Protein AF-A0A536YJQ6-F1 (afdb_monomer_lite)

pLDDT: mean 81.46, std 11.02, range [56.28, 98.25]

Radius of gyration: 28.97 Å; chains: 1; bounding box: 50×24×76 Å

Foldseek 3Di:
DPDPVVVVVVVCVVVVPVNCVVVVVVVVVVVVVVVVVVVVVVVCVVVVVVVDPLDDDDADPPDPDPVRRPDDPVRVVVVCPDPSHDD

Structure (mmCIF, N/CA/C/O backbone):
data_AF-A0A536YJQ6-F1
#
_entry.id   AF-A0A536YJQ6-F1
#
loop_
_atom_site.group_PDB
_atom_site.id
_atom_site.type_symbol
_atom_site.label_atom_id
_atom_site.label_alt_id
_atom_site.label_comp_id
_atom_site.label_asym_id
_atom_site.label_entity_id
_atom_site.label_seq_id
_atom_site.pdbx_PDB_ins_code
_atom_site.Cartn_x
_atom_site.Cartn_y
_atom_site.Cartn_z
_atom_site.occupancy
_atom_site.B_iso_or_equiv
_atom_site.auth_seq_id
_atom_site.auth_comp_id
_atom_site.auth_asym_id
_atom_site.auth_atom_id
_atom_site.pdbx_PDB_model_num
ATOM 1 N N . MET A 1 1 ? 0.807 -5.142 -41.117 1.00 56.53 1 MET A N 1
ATOM 2 C CA . MET A 1 1 ? 2.176 -4.589 -41.004 1.00 56.53 1 MET A CA 1
ATOM 3 C C . MET A 1 1 ? 2.929 -5.372 -39.934 1.00 56.53 1 MET A C 1
ATOM 5 O O . MET A 1 1 ? 2.540 -5.307 -38.777 1.00 56.53 1 MET A O 1
ATOM 9 N N . ARG A 1 2 ? 3.932 -6.184 -40.297 1.00 69.06 2 ARG A N 1
ATOM 10 C CA . ARG A 1 2 ? 4.760 -6.907 -39.315 1.00 69.06 2 ARG A CA 1
ATOM 11 C C . ARG A 1 2 ? 5.818 -5.943 -38.792 1.00 69.06 2 ARG A C 1
ATOM 13 O O . ARG A 1 2 ? 6.782 -5.658 -39.493 1.00 69.06 2 ARG A O 1
ATOM 20 N N . VAL A 1 3 ? 5.604 -5.404 -37.595 1.00 70.75 3 VAL A N 1
ATOM 21 C CA . VAL A 1 3 ? 6.610 -4.586 -36.912 1.00 70.75 3 VAL A CA 1
ATOM 22 C C . VAL A 1 3 ? 7.841 -5.473 -36.686 1.00 70.75 3 VAL A C 1
ATOM 24 O O . VAL A 1 3 ? 7.694 -6.556 -36.113 1.00 70.75 3 VAL A O 1
ATOM 27 N N . PRO A 1 4 ? 9.043 -5.092 -37.151 1.00 82.44 4 PRO A N 1
ATOM 28 C CA . PRO A 1 4 ? 10.235 -5.911 -36.981 1.00 82.44 4 PRO A CA 1
ATOM 29 C C . PRO A 1 4 ? 10.741 -5.810 -35.533 1.00 82.44 4 PRO A C 1
ATOM 31 O O . PRO A 1 4 ? 11.702 -5.105 -35.235 1.00 82.44 4 PRO A O 1
ATOM 34 N N . VAL A 1 5 ? 10.090 -6.540 -34.620 1.00 82.81 5 VAL A N 1
ATOM 35 C CA . VAL A 1 5 ? 10.418 -6.609 -33.180 1.00 82.81 5 VAL A CA 1
ATOM 36 C C . VAL A 1 5 ? 11.890 -6.980 -32.956 1.00 82.81 5 VAL A C 1
ATOM 38 O O . VAL A 1 5 ? 12.556 -6.419 -32.088 1.00 82.81 5 VAL A O 1
ATOM 41 N N . ILE A 1 6 ? 12.435 -7.849 -33.812 1.00 82.62 6 ILE A N 1
ATOM 42 C CA . ILE A 1 6 ? 13.847 -8.262 -33.807 1.00 82.62 6 ILE A CA 1
ATOM 43 C C . ILE A 1 6 ? 14.795 -7.063 -33.987 1.00 82.62 6 ILE A C 1
ATOM 45 O O . ILE A 1 6 ? 15.843 -7.003 -33.346 1.00 82.62 6 ILE A O 1
ATOM 49 N N . TYR A 1 7 ? 14.426 -6.079 -34.813 1.00 84.31 7 TYR A N 1
ATOM 50 C CA . TYR A 1 7 ? 15.246 -4.886 -35.032 1.00 84.31 7 TYR A CA 1
ATOM 51 C C . TYR A 1 7 ? 15.209 -3.942 -33.824 1.00 84.31 7 TYR A C 1
ATOM 53 O O . TYR A 1 7 ? 16.243 -3.409 -33.424 1.00 84.31 7 TYR A O 1
ATOM 61 N N . ILE A 1 8 ? 14.036 -3.793 -33.198 1.00 81.94 8 ILE A N 1
ATOM 62 C CA . ILE A 1 8 ? 13.842 -2.966 -31.998 1.00 81.94 8 ILE A CA 1
ATOM 63 C C . ILE A 1 8 ? 14.679 -3.510 -30.835 1.00 81.94 8 ILE A C 1
ATOM 65 O O . ILE A 1 8 ? 15.430 -2.755 -30.218 1.00 81.94 8 ILE A O 1
ATOM 69 N N . ILE A 1 9 ? 14.620 -4.822 -30.582 1.00 84.44 9 ILE A N 1
ATOM 70 C CA . ILE A 1 9 ? 15.396 -5.470 -29.514 1.00 84.44 9 ILE A CA 1
ATOM 71 C C . ILE A 1 9 ? 16.900 -5.313 -29.769 1.00 84.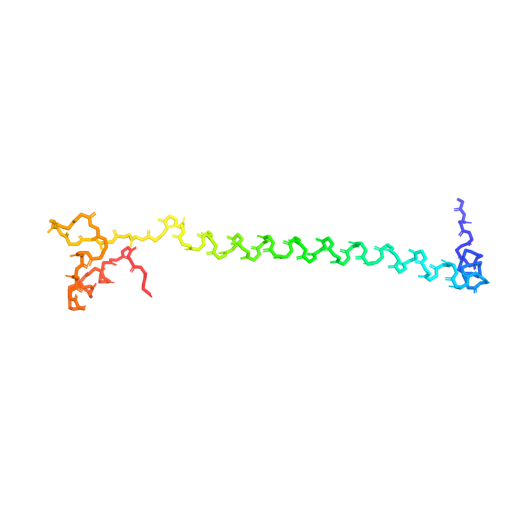44 9 ILE A C 1
ATOM 73 O O . ILE A 1 9 ? 17.644 -4.935 -28.865 1.00 84.44 9 ILE A O 1
ATOM 77 N N . ARG A 1 10 ? 17.359 -5.522 -31.011 1.00 84.56 10 ARG A N 1
ATOM 78 C CA . ARG A 1 10 ? 18.779 -5.362 -31.361 1.00 84.56 10 ARG A CA 1
ATOM 79 C C . ARG A 1 10 ? 19.265 -3.925 -31.158 1.00 84.56 10 ARG A C 1
ATOM 81 O O . ARG A 1 10 ? 20.374 -3.715 -30.672 1.00 84.56 10 ARG A O 1
ATOM 88 N N . ASN A 1 11 ? 18.428 -2.942 -31.482 1.00 83.00 11 ASN A N 1
ATOM 89 C CA . ASN A 1 11 ? 18.736 -1.529 -31.280 1.00 83.00 11 ASN A CA 1
ATOM 90 C C . ASN A 1 11 ? 18.769 -1.132 -29.790 1.00 83.00 11 ASN A C 1
ATOM 92 O O . ASN A 1 11 ? 19.646 -0.367 -29.387 1.00 83.00 11 ASN A O 1
ATOM 96 N N . LEU A 1 12 ? 17.881 -1.689 -28.954 1.00 85.25 12 LEU A N 1
ATOM 97 C CA . LEU A 1 12 ? 17.949 -1.525 -27.493 1.00 85.25 12 LEU A CA 1
ATOM 98 C C . LEU A 1 12 ? 19.273 -2.060 -26.929 1.00 85.25 12 LEU A C 1
ATOM 100 O O . LEU A 1 12 ? 19.927 -1.384 -26.136 1.00 85.25 12 LEU A O 1
ATOM 104 N N . PHE A 1 13 ? 19.703 -3.243 -27.377 1.00 83.38 13 PHE A N 1
ATOM 105 C CA . PHE A 1 13 ? 20.980 -3.833 -26.962 1.00 83.38 13 PHE A CA 1
ATOM 106 C C . PHE A 1 13 ? 22.192 -3.018 -27.429 1.00 83.38 13 PHE A C 1
ATOM 108 O O . PHE A 1 13 ? 23.159 -2.872 -26.678 1.00 83.38 13 PHE A O 1
ATOM 115 N N . ALA A 1 14 ? 22.135 -2.432 -28.629 1.00 84.12 14 ALA A N 1
ATOM 116 C CA . ALA A 1 14 ? 23.185 -1.544 -29.129 1.00 84.12 14 ALA A CA 1
ATOM 117 C C . ALA A 1 14 ? 23.341 -0.275 -28.266 1.00 84.12 14 ALA A C 1
ATOM 119 O O . ALA A 1 14 ? 24.452 0.222 -28.095 1.00 84.12 14 ALA A O 1
ATOM 120 N N . ARG A 1 15 ? 22.250 0.222 -27.662 1.00 84.31 15 ARG A N 1
ATOM 121 C CA . ARG A 1 15 ? 22.239 1.379 -26.744 1.00 84.31 15 ARG A CA 1
ATOM 122 C C . ARG A 1 15 ? 21.881 0.968 -25.313 1.00 84.31 15 ARG A C 1
ATOM 124 O O . ARG A 1 15 ? 21.069 1.613 -24.649 1.00 84.31 15 ARG A O 1
ATOM 131 N N . ARG A 1 16 ? 22.511 -0.106 -24.831 1.00 81.38 16 ARG A N 1
ATOM 132 C CA . ARG A 1 16 ? 22.255 -0.724 -23.517 1.00 81.38 16 ARG A CA 1
ATOM 133 C C . ARG A 1 16 ? 22.291 0.248 -22.335 1.00 81.38 16 ARG A C 1
ATOM 135 O O . ARG A 1 16 ? 21.430 0.166 -21.470 1.00 81.38 16 ARG A O 1
ATOM 142 N N . LEU A 1 17 ? 23.243 1.184 -22.308 1.00 88.50 17 LEU A N 1
ATOM 143 C CA . LEU A 1 17 ? 23.435 2.080 -21.162 1.00 88.50 17 LEU A CA 1
ATOM 144 C C . LEU A 1 17 ? 22.308 3.114 -21.037 1.00 88.50 17 LEU A C 1
ATOM 146 O O . LEU A 1 17 ? 21.687 3.230 -19.986 1.00 88.50 17 LEU A O 1
ATOM 150 N N . THR A 1 18 ? 22.002 3.835 -22.116 1.00 89.50 18 THR A N 1
ATOM 151 C CA . THR A 1 18 ? 20.926 4.835 -22.111 1.00 89.50 18 THR A CA 1
ATOM 152 C C . THR A 1 18 ? 19.555 4.184 -21.977 1.00 89.50 18 THR A C 1
ATOM 154 O O . THR A 1 18 ? 18.723 4.680 -21.228 1.00 89.50 18 THR A O 1
ATOM 157 N N . THR A 1 19 ? 19.344 3.030 -22.615 1.00 90.94 19 THR A N 1
ATOM 158 C CA . THR A 1 19 ? 18.105 2.253 -22.473 1.00 90.94 19 THR A CA 1
ATOM 159 C C . THR A 1 19 ? 17.891 1.791 -21.031 1.00 90.94 19 THR A C 1
ATOM 161 O O . THR A 1 19 ? 16.794 1.954 -20.501 1.00 90.94 19 THR A O 1
ATOM 164 N N . ALA A 1 20 ? 18.928 1.254 -20.376 1.00 91.62 20 ALA A N 1
ATOM 165 C CA . ALA A 1 20 ? 18.844 0.824 -18.982 1.00 91.62 20 ALA A CA 1
ATOM 166 C C . ALA A 1 20 ? 18.568 1.999 -18.037 1.00 91.62 20 ALA A C 1
ATOM 168 O O . ALA A 1 20 ? 17.746 1.865 -17.137 1.00 91.62 20 ALA A O 1
ATOM 169 N N . LEU A 1 21 ? 19.190 3.159 -18.268 1.00 94.94 21 LEU A N 1
ATOM 170 C CA . LEU A 1 21 ? 18.925 4.371 -17.488 1.00 94.94 21 LEU A CA 1
ATOM 171 C C . LEU A 1 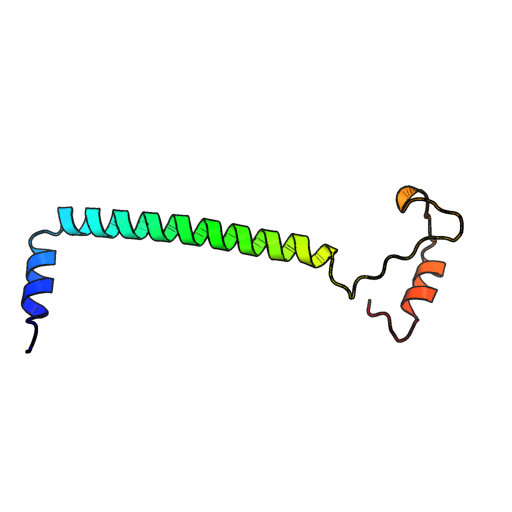21 ? 17.474 4.849 -17.638 1.00 94.94 21 LEU A C 1
ATOM 173 O O . LEU A 1 21 ? 16.827 5.148 -16.638 1.00 94.94 21 LEU A O 1
ATOM 177 N N . THR A 1 22 ? 16.929 4.881 -18.859 1.00 93.31 22 THR A N 1
ATOM 178 C CA . THR A 1 22 ? 15.530 5.282 -19.083 1.00 93.31 22 THR A CA 1
ATOM 179 C C . THR A 1 22 ? 14.549 4.281 -18.474 1.00 93.31 22 THR A C 1
ATOM 181 O O . THR A 1 22 ? 13.623 4.680 -17.769 1.00 93.31 22 THR A O 1
ATOM 184 N N . ALA A 1 23 ? 14.758 2.981 -18.700 1.00 94.94 23 ALA A N 1
ATOM 185 C CA . ALA A 1 23 ? 13.925 1.934 -18.116 1.00 94.94 23 ALA A CA 1
ATOM 186 C C . ALA A 1 23 ? 14.006 1.931 -16.582 1.00 94.94 23 ALA A C 1
ATOM 188 O O . ALA A 1 23 ? 12.981 1.814 -15.918 1.00 94.94 23 ALA A O 1
ATOM 189 N N . GLY A 1 24 ? 15.202 2.132 -16.023 1.00 97.00 24 GLY A N 1
ATOM 190 C CA . GLY A 1 24 ? 15.432 2.243 -14.585 1.00 97.00 24 GLY A CA 1
ATOM 191 C C . GLY A 1 24 ? 14.731 3.452 -13.972 1.00 97.00 24 GLY A C 1
ATOM 192 O O . GLY A 1 24 ? 14.080 3.314 -12.942 1.00 97.00 24 GLY A O 1
ATOM 193 N N . GLY A 1 25 ? 14.782 4.613 -14.634 1.00 96.69 25 GLY A N 1
ATOM 194 C CA . GLY A 1 25 ? 14.041 5.800 -14.206 1.00 96.69 25 GLY A CA 1
ATOM 195 C C . GLY A 1 25 ? 12.532 5.554 -14.159 1.00 96.69 25 GLY A C 1
ATOM 196 O O . GLY A 1 25 ? 11.891 5.838 -13.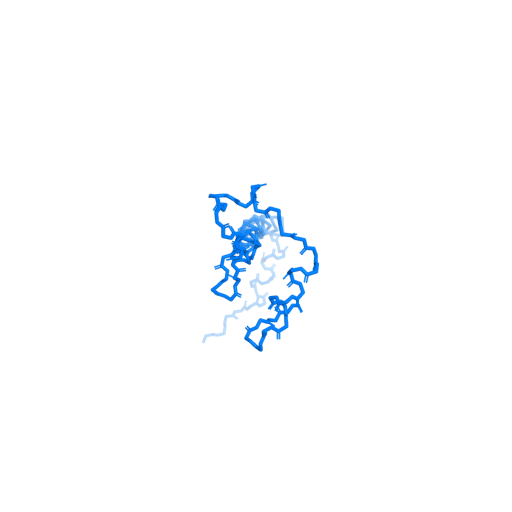150 1.00 96.69 25 GLY A O 1
ATOM 197 N N . MET A 1 26 ? 11.968 4.951 -15.211 1.00 97.75 26 MET A N 1
ATOM 198 C CA . MET A 1 26 ? 10.545 4.592 -15.235 1.00 97.75 26 MET A CA 1
ATOM 199 C C . MET A 1 26 ? 10.192 3.565 -14.149 1.00 97.75 26 MET A C 1
ATOM 201 O O . MET A 1 26 ? 9.192 3.731 -13.454 1.00 97.75 26 MET A O 1
ATOM 205 N N . ALA A 1 27 ? 11.024 2.538 -13.960 1.00 97.81 27 ALA A N 1
ATOM 206 C CA . ALA A 1 27 ? 10.817 1.519 -12.936 1.00 97.81 27 ALA A CA 1
ATOM 207 C C . ALA A 1 27 ? 10.841 2.110 -11.519 1.00 97.81 27 ALA A C 1
ATOM 209 O O . ALA A 1 27 ? 9.988 1.767 -10.702 1.00 97.81 27 ALA A O 1
ATOM 210 N N . LEU A 1 28 ? 11.766 3.034 -11.240 1.00 97.94 28 LEU A N 1
ATOM 211 C CA . LEU A 1 28 ? 11.860 3.711 -9.948 1.00 97.94 28 LEU A CA 1
ATOM 212 C C . LEU A 1 28 ? 10.598 4.531 -9.648 1.00 97.94 28 LEU A C 1
ATOM 214 O O . LEU A 1 28 ? 10.066 4.456 -8.543 1.00 97.94 28 LEU A O 1
ATOM 218 N N . VAL A 1 29 ? 10.088 5.277 -10.633 1.00 98.12 29 VAL A N 1
ATOM 219 C CA . VAL A 1 29 ? 8.853 6.063 -10.474 1.00 98.12 29 VAL A CA 1
ATOM 220 C C . VAL A 1 29 ? 7.662 5.155 -10.168 1.00 98.12 29 VAL A C 1
ATOM 222 O O . VAL A 1 29 ? 6.923 5.415 -9.219 1.00 98.12 29 VAL A O 1
ATOM 225 N N . VAL A 1 30 ? 7.500 4.063 -10.922 1.00 98.06 30 VAL A N 1
ATOM 226 C CA . VAL A 1 30 ? 6.424 3.084 -10.691 1.00 98.06 30 VAL A CA 1
ATOM 227 C C . VAL A 1 30 ? 6.544 2.452 -9.303 1.00 98.06 30 VAL A C 1
ATOM 229 O O . VAL A 1 30 ? 5.540 2.326 -8.605 1.00 98.06 30 VAL A O 1
ATOM 232 N N . TYR A 1 31 ? 7.759 2.103 -8.876 1.00 98.00 31 TYR A N 1
ATOM 233 C CA . TYR A 1 31 ? 8.017 1.527 -7.557 1.00 98.00 31 TYR A CA 1
ATOM 234 C C . TYR A 1 31 ? 7.593 2.465 -6.420 1.00 98.00 31 TYR A C 1
ATOM 236 O O . TYR A 1 31 ? 6.854 2.060 -5.519 1.00 98.00 31 TYR A O 1
ATOM 244 N N . VAL A 1 32 ? 8.011 3.733 -6.474 1.00 98.25 32 VAL A N 1
ATOM 245 C CA . VAL A 1 32 ? 7.640 4.731 -5.461 1.00 98.25 32 VAL A CA 1
ATOM 246 C C . VAL A 1 32 ? 6.127 4.931 -5.443 1.00 98.25 32 VAL A C 1
ATOM 248 O O . VAL A 1 32 ? 5.516 4.911 -4.375 1.00 98.25 32 VAL A O 1
ATOM 251 N N . PHE A 1 33 ? 5.506 5.053 -6.617 1.00 97.88 33 PHE A N 1
ATOM 252 C CA . PHE A 1 33 ? 4.062 5.237 -6.725 1.00 97.88 33 PHE A CA 1
ATOM 253 C C . PHE A 1 33 ? 3.284 4.059 -6.121 1.00 97.88 33 PHE A C 1
ATOM 255 O O . PHE A 1 33 ? 2.381 4.262 -5.310 1.00 97.88 33 PHE A O 1
ATOM 262 N N . ALA A 1 34 ? 3.680 2.824 -6.441 1.00 97.81 34 ALA A N 1
ATOM 263 C CA . ALA A 1 34 ? 3.083 1.620 -5.868 1.00 97.81 34 ALA A CA 1
ATOM 264 C C . ALA A 1 34 ? 3.249 1.565 -4.342 1.00 97.81 34 ALA A C 1
ATOM 266 O O . ALA A 1 34 ? 2.302 1.230 -3.634 1.00 97.81 34 ALA A O 1
ATOM 267 N N . THR A 1 35 ? 4.417 1.956 -3.827 1.00 97.69 35 THR A N 1
ATOM 268 C CA . THR A 1 35 ? 4.694 1.978 -2.382 1.00 97.69 35 THR A CA 1
ATOM 269 C C . THR A 1 35 ? 3.762 2.943 -1.644 1.00 97.69 35 THR A C 1
ATOM 271 O O . THR A 1 35 ? 3.206 2.596 -0.603 1.00 97.69 35 THR A O 1
ATOM 274 N N . VAL A 1 36 ? 3.528 4.138 -2.196 1.00 97.31 36 VAL A N 1
ATOM 275 C CA . VAL A 1 36 ? 2.600 5.120 -1.608 1.00 97.31 36 VAL A CA 1
ATOM 276 C C . VAL A 1 36 ? 1.159 4.605 -1.627 1.00 97.31 36 VAL A C 1
ATOM 278 O O . VAL A 1 36 ? 0.442 4.758 -0.637 1.00 97.31 36 VAL A O 1
ATOM 281 N N . LEU A 1 37 ? 0.734 3.950 -2.713 1.00 96.81 37 LEU A N 1
ATOM 282 C CA . LEU A 1 37 ? -0.596 3.338 -2.790 1.00 96.81 37 LEU A CA 1
ATOM 283 C C . LEU A 1 37 ? -0.773 2.221 -1.757 1.00 96.81 37 LEU A C 1
ATOM 285 O O . LEU A 1 37 ? -1.804 2.167 -1.089 1.00 96.81 37 LEU A O 1
ATOM 289 N N . MET A 1 38 ? 0.236 1.364 -1.588 1.00 95.88 38 MET A N 1
ATOM 290 C CA . MET A 1 38 ? 0.229 0.313 -0.568 1.00 95.88 38 MET A CA 1
ATOM 291 C C . MET A 1 38 ? 0.147 0.896 0.843 1.00 95.88 38 MET A C 1
ATOM 293 O O . MET A 1 38 ? -0.635 0.408 1.655 1.00 95.88 38 MET A O 1
ATOM 297 N N . LEU A 1 39 ? 0.896 1.965 1.129 1.00 95.94 39 LEU A N 1
ATOM 298 C CA . LEU A 1 39 ? 0.823 2.653 2.416 1.00 95.94 39 LEU A CA 1
ATOM 299 C C . LEU A 1 39 ? -0.573 3.242 2.658 1.00 95.94 39 LEU A C 1
ATOM 301 O O . LEU A 1 39 ? -1.144 3.044 3.725 1.00 95.94 39 LEU A O 1
ATOM 305 N N . SER A 1 40 ? -1.147 3.924 1.664 1.00 92.94 40 SER A N 1
ATOM 306 C CA . SER A 1 40 ? -2.502 4.475 1.757 1.00 92.94 40 SER A CA 1
ATOM 307 C C . SER A 1 40 ? -3.547 3.384 2.004 1.00 92.94 40 SER A C 1
ATOM 309 O O . SER A 1 40 ? -4.413 3.544 2.865 1.00 92.94 40 SER A O 1
ATOM 311 N N . ALA A 1 41 ? -3.438 2.253 1.304 1.00 90.50 41 ALA A N 1
ATOM 312 C CA . ALA A 1 41 ? -4.318 1.108 1.498 1.00 90.50 41 ALA A CA 1
ATOM 313 C C . ALA A 1 41 ? -4.157 0.490 2.896 1.00 90.50 41 ALA A C 1
ATOM 315 O O . ALA A 1 41 ? -5.159 0.219 3.554 1.00 90.50 41 ALA A O 1
ATOM 316 N N . GLY A 1 42 ? -2.920 0.322 3.372 1.00 87.69 42 GLY A N 1
ATOM 317 C CA . GLY A 1 42 ? -2.629 -0.197 4.709 1.00 87.69 42 GLY A CA 1
ATOM 318 C C . GLY A 1 42 ? -3.177 0.702 5.815 1.00 87.69 42 GLY A C 1
ATOM 319 O O . GLY A 1 42 ? -3.831 0.215 6.730 1.00 87.69 42 GLY A O 1
ATOM 320 N N . LEU A 1 43 ? -2.996 2.020 5.687 1.00 87.12 43 LEU A N 1
ATOM 321 C CA . LEU A 1 43 ? -3.570 2.998 6.611 1.00 87.12 43 LEU A CA 1
ATOM 322 C C . LEU A 1 43 ? -5.099 2.953 6.592 1.00 87.12 43 LEU A C 1
ATOM 324 O O . LEU A 1 43 ? -5.727 2.917 7.644 1.00 87.12 43 LEU A O 1
ATOM 328 N N . LYS A 1 44 ? -5.721 2.910 5.409 1.00 81.62 44 LYS A N 1
ATOM 329 C CA . LYS A 1 44 ? -7.180 2.801 5.311 1.00 81.62 44 LYS A CA 1
ATOM 330 C C . LYS A 1 44 ? -7.688 1.516 5.966 1.00 81.62 44 LYS A C 1
ATOM 332 O O . LYS A 1 44 ? -8.693 1.565 6.661 1.00 81.62 44 LYS A O 1
ATOM 337 N N . ALA A 1 45 ? -6.999 0.393 5.777 1.00 80.19 45 ALA A N 1
ATOM 338 C CA . ALA A 1 45 ? -7.378 -0.872 6.394 1.00 80.19 45 ALA A CA 1
ATOM 339 C C . ALA A 1 45 ? -7.339 -0.800 7.930 1.00 80.19 45 ALA A C 1
ATOM 341 O O . ALA A 1 45 ? -8.269 -1.270 8.578 1.00 80.19 45 ALA A O 1
ATOM 342 N N . THR A 1 46 ? -6.318 -0.169 8.518 1.00 77.19 46 THR A N 1
ATOM 343 C CA . THR A 1 46 ? -6.209 -0.059 9.981 1.00 77.19 46 THR A CA 1
ATOM 344 C C . THR A 1 46 ? -7.154 0.983 10.578 1.00 77.19 46 THR A C 1
ATOM 346 O O . THR A 1 46 ? -7.699 0.755 11.651 1.00 77.19 46 THR A O 1
ATOM 349 N N . LEU A 1 47 ? -7.395 2.099 9.885 1.00 67.12 47 LEU A N 1
ATOM 350 C CA . LEU A 1 47 ? -8.310 3.158 10.335 1.00 67.12 47 LEU A CA 1
ATOM 351 C C . LEU A 1 47 ? -9.792 2.783 10.175 1.00 67.12 47 LEU A C 1
ATOM 353 O O . LEU A 1 47 ? -10.620 3.189 10.987 1.00 67.12 47 LEU A O 1
ATOM 357 N N . VAL A 1 48 ? -10.147 2.012 9.143 1.00 63.62 48 VAL A N 1
ATOM 358 C CA . VAL A 1 48 ? -11.531 1.551 8.935 1.00 63.62 48 VAL A CA 1
ATOM 359 C C . VAL A 1 48 ? -11.881 0.400 9.876 1.00 63.62 48 VAL A C 1
ATOM 361 O O . VAL A 1 48 ? -13.027 0.322 10.302 1.00 63.62 48 VAL A O 1
ATOM 364 N N . ALA A 1 49 ? -10.919 -0.438 10.276 1.00 60.09 49 ALA A N 1
ATOM 365 C CA . ALA A 1 49 ? -11.164 -1.508 11.249 1.00 60.09 49 ALA A CA 1
ATOM 366 C C . ALA A 1 49 ? -11.730 -0.987 12.585 1.00 60.09 49 ALA A C 1
ATOM 368 O O . ALA A 1 49 ? -12.547 -1.656 13.207 1.00 60.09 49 ALA A O 1
ATOM 369 N N . THR A 1 50 ? -11.359 0.225 13.010 1.00 61.66 50 THR A N 1
ATOM 370 C CA . THR A 1 50 ? -11.909 0.850 14.226 1.00 61.66 50 THR A CA 1
ATOM 371 C C . THR A 1 50 ? -13.319 1.424 14.065 1.00 61.66 50 THR A C 1
ATOM 373 O O . THR A 1 50 ? -13.961 1.706 15.070 1.00 61.66 50 THR A O 1
ATOM 376 N N . GLY A 1 51 ? -13.814 1.593 12.836 1.00 56.28 51 GLY A N 1
ATOM 377 C CA . GLY A 1 51 ? -15.110 2.212 12.537 1.00 56.28 51 GLY A CA 1
ATOM 378 C C . GLY A 1 51 ? -16.031 1.339 11.687 1.00 56.28 51 GLY A C 1
ATOM 379 O O . GLY A 1 51 ? -16.798 1.884 10.899 1.00 56.28 51 GLY A O 1
ATOM 380 N N . GLN A 1 52 ? -15.917 0.011 11.776 1.00 60.91 52 GLN A N 1
ATOM 381 C CA . GLN A 1 52 ? -16.887 -0.888 11.149 1.00 60.91 52 GLN A CA 1
ATOM 382 C C . GLN A 1 52 ? -18.237 -0.769 11.867 1.00 60.91 52 GLN A C 1
ATOM 384 O O . GLN A 1 52 ? -18.263 -0.722 13.095 1.00 60.91 52 GLN A O 1
ATOM 389 N N . ASP A 1 53 ? -19.338 -0.738 11.108 1.00 64.31 53 ASP A N 1
ATOM 390 C CA . ASP A 1 53 ? -20.708 -0.661 11.652 1.00 64.31 53 ASP A CA 1
ATOM 391 C C . ASP A 1 53 ? -21.036 -1.839 12.593 1.00 64.31 53 ASP A C 1
ATOM 393 O O . ASP A 1 53 ? -21.924 -1.735 13.437 1.00 64.31 53 ASP A O 1
ATOM 397 N N . ASP A 1 54 ? -20.276 -2.931 12.482 1.00 69.88 54 ASP A N 1
ATOM 398 C CA . ASP A 1 54 ? -20.392 -4.131 13.313 1.00 69.88 54 ASP A CA 1
ATOM 399 C C . ASP A 1 54 ? -19.693 -3.993 14.685 1.00 69.88 54 ASP A C 1
ATOM 401 O O . ASP A 1 54 ? -19.860 -4.846 15.556 1.00 69.88 54 ASP A O 1
ATOM 405 N N . ASN A 1 55 ? -18.923 -2.921 14.918 1.00 68.25 55 ASN A N 1
ATOM 406 C CA . ASN A 1 55 ? -18.291 -2.669 16.213 1.00 68.25 55 ASN A CA 1
ATOM 407 C C . ASN A 1 55 ? -19.265 -1.948 17.151 1.00 68.25 55 ASN A C 1
ATOM 409 O O . ASN A 1 55 ? -19.610 -0.782 16.948 1.00 68.25 55 ASN A O 1
ATOM 413 N N . VAL A 1 56 ? -19.659 -2.613 18.236 1.00 73.00 56 VAL A N 1
ATOM 414 C CA . VAL A 1 56 ? -20.579 -2.050 19.232 1.00 73.00 56 VAL A CA 1
ATOM 415 C C . VAL A 1 56 ? -19.807 -1.527 20.445 1.00 73.00 56 VAL A C 1
ATOM 417 O O . VAL A 1 56 ? -19.059 -2.262 21.086 1.00 73.00 56 VAL A O 1
ATOM 420 N N . LEU A 1 57 ? -20.024 -0.257 20.804 1.00 77.38 57 LEU A N 1
ATOM 421 C CA . LEU A 1 57 ? -19.480 0.347 22.024 1.00 77.38 57 LEU A CA 1
ATOM 422 C C . LEU A 1 57 ? -20.500 0.275 23.170 1.00 77.38 57 LEU A C 1
ATOM 424 O O . LEU A 1 57 ? -21.581 0.860 23.083 1.00 77.38 57 LEU A O 1
ATOM 428 N N . VAL A 1 58 ? -20.141 -0.384 24.275 1.00 77.94 58 VAL A N 1
ATOM 429 C CA . VAL A 1 58 ? -20.993 -0.500 25.471 1.00 77.94 58 VAL A CA 1
ATOM 430 C C . VAL A 1 58 ? -20.373 0.251 26.646 1.00 77.94 58 VAL A C 1
ATOM 432 O O . VAL A 1 58 ? -19.242 -0.015 27.043 1.00 77.94 58 VAL A O 1
ATOM 435 N N . ILE A 1 59 ? -21.137 1.171 27.242 1.00 82.38 59 ILE A N 1
ATOM 436 C CA . ILE A 1 59 ? -20.726 1.946 28.420 1.00 82.38 59 ILE A CA 1
ATOM 437 C C . ILE A 1 59 ? -21.674 1.722 29.600 1.00 82.38 59 ILE A C 1
ATOM 439 O O . ILE A 1 59 ? -22.885 1.559 29.436 1.00 82.38 59 ILE A O 1
ATOM 443 N N . ARG A 1 60 ? -21.133 1.749 30.824 1.00 80.94 60 ARG A N 1
ATOM 444 C CA . ARG A 1 60 ? -21.932 1.633 32.048 1.00 80.94 60 ARG A CA 1
ATOM 445 C C . ARG A 1 60 ? -22.908 2.804 32.141 1.00 80.94 60 ARG A C 1
ATOM 447 O O . ARG A 1 60 ? -22.521 3.965 32.000 1.00 80.94 60 ARG A O 1
ATOM 454 N N . ARG A 1 61 ? -24.167 2.514 32.481 1.00 73.75 61 ARG A N 1
ATOM 455 C CA . ARG A 1 61 ? -25.194 3.533 32.741 1.00 73.75 61 ARG A CA 1
ATOM 456 C C . ARG A 1 61 ? -24.697 4.533 33.799 1.00 73.75 61 ARG A C 1
ATOM 458 O O . ARG A 1 61 ? -24.369 4.139 34.918 1.00 73.75 61 ARG A O 1
ATOM 465 N N . GLY A 1 62 ? -24.633 5.815 33.429 1.00 76.75 62 GLY A N 1
ATOM 466 C CA . GLY A 1 62 ? -24.122 6.909 34.268 1.00 76.75 62 GLY A CA 1
ATOM 467 C C . GLY A 1 62 ? -22.667 7.323 34.003 1.00 76.75 62 GLY A C 1
ATOM 468 O O . GLY A 1 62 ? -22.219 8.298 34.597 1.00 76.75 62 GLY A O 1
ATOM 469 N N . SER A 1 63 ? -21.941 6.631 33.117 1.00 77.12 63 SER A N 1
ATOM 470 C CA . SER A 1 63 ? -20.633 7.084 32.630 1.00 77.12 63 SER A CA 1
ATOM 471 C C . SER A 1 63 ? -20.784 8.036 31.441 1.00 77.12 63 SER A C 1
ATOM 473 O O . SER A 1 63 ? -21.600 7.789 30.556 1.00 77.12 63 SER A O 1
ATOM 475 N N . GLN A 1 64 ? -19.985 9.107 31.402 1.00 75.56 64 GLN A N 1
ATOM 476 C CA . GLN A 1 64 ? -19.914 10.015 30.248 1.00 75.56 64 GLN A CA 1
ATOM 477 C C . GLN A 1 64 ? -18.799 9.651 29.258 1.00 75.56 64 GLN A C 1
ATOM 479 O O . GLN A 1 64 ? -18.816 10.131 28.129 1.00 75.56 64 GLN A O 1
ATOM 484 N N . THR A 1 65 ? -17.825 8.828 29.661 1.00 77.88 65 THR A N 1
ATOM 485 C CA . THR A 1 65 ? -16.661 8.475 28.833 1.00 77.88 65 THR A CA 1
ATOM 486 C C . THR A 1 65 ? -16.245 7.017 29.044 1.00 77.88 65 THR A C 1
ATOM 488 O O . THR A 1 65 ? -16.505 6.446 30.105 1.00 77.88 65 THR A O 1
ATOM 491 N N . GLU A 1 66 ? -15.563 6.407 28.067 1.00 74.62 66 GLU A N 1
ATOM 492 C CA . GLU A 1 66 ? -14.995 5.049 28.199 1.00 74.62 66 GLU A CA 1
ATOM 493 C C . GLU A 1 66 ? -14.096 4.921 29.434 1.00 74.62 66 GLU A C 1
ATOM 495 O O . GLU A 1 66 ? -14.210 3.966 30.192 1.00 74.62 66 GLU A O 1
ATOM 500 N N . VAL A 1 67 ? -13.270 5.938 29.698 1.00 74.56 67 VAL A N 1
ATOM 501 C CA . VAL A 1 67 ? -12.320 5.961 30.825 1.00 74.56 67 VAL A CA 1
ATOM 502 C C . VAL A 1 67 ? -13.023 5.864 32.184 1.00 74.56 67 VAL A C 1
ATOM 504 O O . VAL A 1 67 ? -12.491 5.283 33.125 1.00 74.56 67 VAL A O 1
ATOM 507 N N . GLN A 1 68 ? -14.233 6.414 32.295 1.00 74.69 68 GLN A N 1
ATOM 508 C CA . GLN A 1 68 ? -15.050 6.333 33.510 1.00 74.69 68 GLN A CA 1
ATOM 509 C C . GLN A 1 68 ? -15.944 5.080 33.534 1.00 74.69 68 GLN A C 1
ATOM 511 O O . GLN A 1 68 ? -16.525 4.742 34.568 1.00 74.69 68 GLN A O 1
ATOM 516 N N . SER A 1 69 ? -16.046 4.369 32.408 1.00 71.50 69 SER A N 1
ATOM 517 C CA . SER A 1 69 ? -16.853 3.165 32.243 1.00 71.50 69 SER A CA 1
ATOM 518 C C . SER A 1 69 ? -16.064 1.918 32.647 1.00 71.50 69 SER A C 1
ATOM 520 O O . SER A 1 69 ? -15.786 1.042 31.831 1.00 71.50 69 SER A O 1
ATOM 522 N N . GLY A 1 70 ? -15.730 1.812 33.934 1.00 76.00 70 GLY A N 1
ATOM 523 C CA . GLY A 1 70 ? -15.231 0.562 34.507 1.00 76.00 70 GLY A CA 1
ATOM 524 C C . GLY A 1 70 ? -16.342 -0.491 34.540 1.00 76.00 70 GLY A C 1
ATOM 525 O O . GLY A 1 70 ? -17.177 -0.468 35.448 1.00 76.00 70 GLY A O 1
ATOM 526 N N . ILE A 1 71 ? -16.374 -1.368 33.535 1.00 77.25 71 ILE A N 1
ATOM 527 C CA . ILE A 1 71 ? -17.238 -2.555 33.474 1.00 77.25 71 ILE A CA 1
ATOM 528 C C . ILE A 1 71 ? -16.418 -3.746 33.976 1.00 77.25 71 ILE A C 1
ATOM 530 O O . ILE A 1 71 ? -15.312 -3.985 33.493 1.00 77.25 71 ILE A O 1
ATOM 534 N N . ASP A 1 72 ? -16.942 -4.474 34.963 1.00 76.19 72 ASP A N 1
ATOM 535 C CA . ASP A 1 72 ? -16.282 -5.681 35.465 1.00 76.19 72 ASP A CA 1
ATOM 536 C C . ASP A 1 72 ? -16.372 -6.825 34.439 1.00 76.19 72 ASP A C 1
ATOM 538 O O . ASP A 1 72 ? -17.340 -6.925 33.681 1.00 76.19 72 ASP A O 1
ATOM 542 N N . ARG A 1 73 ? -15.387 -7.727 34.424 1.00 75.88 73 ARG A N 1
ATOM 543 C CA . ARG A 1 73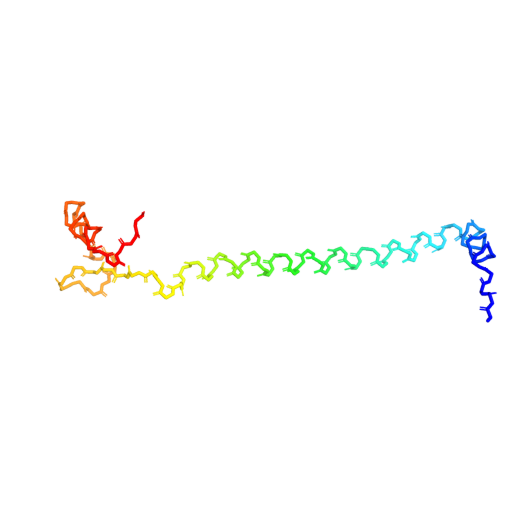 ? -15.285 -8.797 33.414 1.00 75.88 73 ARG A CA 1
ATOM 544 C C . ARG A 1 73 ? -16.498 -9.731 33.422 1.00 75.88 73 ARG A C 1
ATOM 546 O O . ARG A 1 73 ? -16.912 -10.213 32.373 1.00 75.88 73 ARG A O 1
ATOM 553 N N . MET A 1 74 ? -17.110 -9.924 34.591 1.00 74.44 74 MET A N 1
ATOM 554 C CA . MET A 1 74 ? -18.346 -10.697 34.734 1.00 74.44 74 MET A CA 1
ATOM 555 C C . MET A 1 74 ? -19.549 -10.016 34.066 1.00 74.44 74 MET A C 1
ATOM 557 O O . MET A 1 74 ? -20.434 -10.697 33.561 1.00 74.44 74 MET A O 1
ATOM 561 N N . GLN A 1 75 ? -19.590 -8.681 34.046 1.00 73.31 75 GLN A N 1
ATOM 562 C CA . GLN A 1 75 ? -20.644 -7.905 33.383 1.00 73.31 75 GLN A CA 1
ATOM 563 C C . GLN A 1 75 ? -20.424 -7.837 31.868 1.00 73.31 75 GLN A C 1
ATOM 565 O O . GLN A 1 75 ? -21.396 -7.887 31.118 1.00 73.31 75 GLN A O 1
ATOM 570 N N . ALA A 1 76 ? -19.166 -7.782 31.419 1.00 77.19 76 ALA A N 1
ATOM 571 C CA . ALA A 1 76 ? -18.822 -7.880 30.000 1.00 77.19 76 ALA A CA 1
ATOM 572 C C . ALA A 1 76 ? -19.278 -9.224 29.400 1.00 77.19 76 ALA A C 1
ATOM 574 O O . ALA A 1 76 ? -19.901 -9.237 28.343 1.00 77.19 76 ALA A O 1
ATOM 575 N N . GLY A 1 77 ? -19.107 -10.331 30.134 1.00 75.88 77 GLY A N 1
ATOM 576 C CA . GLY A 1 77 ? -19.558 -11.658 29.694 1.00 75.88 77 GLY A CA 1
ATOM 577 C C . GLY A 1 77 ? -21.074 -11.787 29.474 1.00 75.88 77 GLY A C 1
ATOM 578 O O . GLY A 1 77 ? -21.515 -12.616 28.684 1.00 75.88 77 GLY A O 1
ATOM 579 N N . VAL A 1 78 ? -21.898 -10.951 30.122 1.00 78.81 78 VAL A N 1
ATOM 580 C CA . VAL A 1 78 ? -23.352 -10.912 29.861 1.00 78.81 78 VAL A CA 1
ATOM 581 C C . VAL A 1 78 ? -23.642 -10.291 28.495 1.00 78.81 78 VAL A C 1
ATOM 583 O O . VAL A 1 78 ? -24.537 -10.754 27.792 1.00 78.81 78 VAL A O 1
ATOM 586 N N . VAL A 1 79 ? -22.875 -9.274 28.102 1.00 78.88 79 VAL A N 1
ATOM 587 C CA . VAL A 1 79 ? -22.994 -8.630 26.788 1.00 78.88 79 VAL A CA 1
ATOM 588 C C . VAL A 1 79 ? -22.534 -9.592 25.696 1.00 78.88 79 VAL A C 1
ATOM 590 O O . VAL A 1 79 ? -23.256 -9.800 24.732 1.00 78.88 79 VAL A O 1
ATOM 593 N N . GLU A 1 80 ? -21.403 -10.265 25.897 1.00 78.62 80 GLU A N 1
ATOM 594 C CA . GLU A 1 80 ? -20.876 -11.289 24.981 1.00 78.62 80 GLU A CA 1
ATOM 595 C C . GLU A 1 80 ? -21.836 -12.474 24.763 1.00 78.62 80 GLU A C 1
ATOM 597 O O . GLU A 1 80 ? -21.760 -13.154 23.747 1.00 78.62 80 GLU A O 1
ATOM 602 N N . SER A 1 81 ? -22.761 -12.725 25.697 1.00 80.00 81 SER A N 1
ATOM 603 C CA . SER A 1 81 ? -23.747 -13.809 25.580 1.00 80.00 81 SER A CA 1
ATOM 604 C C . SER A 1 81 ? -24.963 -13.480 24.699 1.00 80.00 81 SER A C 1
ATOM 606 O O . SER A 1 81 ? -25.818 -14.345 24.488 1.00 80.00 81 SER A O 1
ATOM 608 N N . LEU A 1 82 ? -25.078 -12.241 24.204 1.00 80.38 82 LEU A N 1
ATOM 609 C CA . LEU A 1 82 ? -26.169 -11.830 23.320 1.00 80.38 82 LEU A CA 1
ATOM 610 C C . LEU A 1 82 ? -26.003 -12.457 21.924 1.00 80.38 82 LEU A C 1
ATOM 612 O O . LEU A 1 82 ? -24.908 -12.434 21.372 1.00 80.38 82 LEU A O 1
ATOM 616 N N . PRO A 1 83 ? -27.087 -12.968 21.310 1.00 77.62 83 PRO A N 1
ATOM 617 C CA . PRO A 1 83 ? -27.015 -13.726 20.056 1.00 77.62 83 PRO A CA 1
ATOM 618 C C . PRO A 1 83 ? -26.526 -12.908 18.850 1.00 77.62 83 PRO A C 1
ATOM 620 O O . PRO A 1 83 ? -26.044 -13.495 17.886 1.00 77.62 83 PRO A O 1
ATOM 623 N N . ASP A 1 84 ? -26.639 -11.579 18.910 1.00 78.69 84 ASP A N 1
ATOM 624 C CA . ASP A 1 84 ? -26.216 -10.658 17.847 1.00 78.69 84 ASP A CA 1
ATOM 625 C C . ASP A 1 84 ? -24.766 -10.161 18.018 1.00 78.69 84 ASP A C 1
ATOM 627 O O . ASP A 1 84 ? -24.290 -9.373 17.204 1.00 78.69 84 ASP A O 1
ATOM 63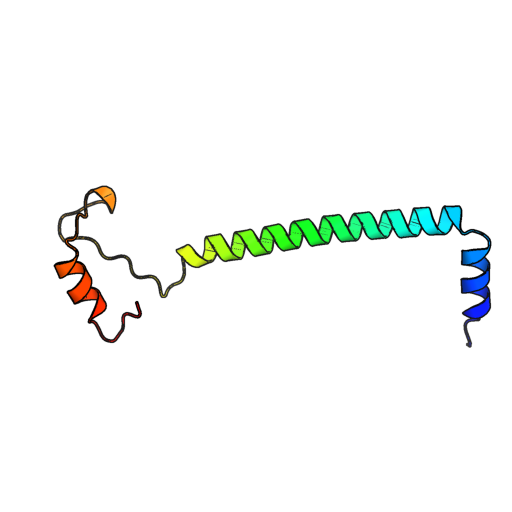1 N N . ILE A 1 85 ? -24.060 -10.585 19.074 1.00 76.06 85 ILE A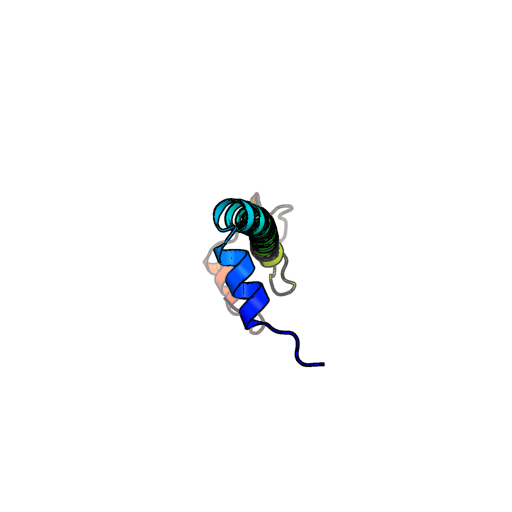 N 1
ATOM 632 C CA . ILE A 1 85 ? -22.694 -10.142 19.376 1.00 76.06 85 ILE A CA 1
ATOM 633 C C . ILE A 1 85 ? -21.722 -11.296 19.127 1.00 76.06 85 ILE A C 1
ATOM 635 O O . ILE A 1 85 ? -21.811 -12.356 19.741 1.00 76.06 85 ILE A O 1
ATOM 639 N N . LEU A 1 86 ? -20.781 -11.074 18.211 1.00 68.00 86 LEU A N 1
ATOM 640 C CA . LEU A 1 86 ? -19.671 -11.978 17.919 1.00 68.00 86 LEU A CA 1
ATOM 641 C C . LEU A 1 86 ? -18.412 -11.473 18.636 1.00 68.00 86 LEU A C 1
ATOM 643 O O . LEU A 1 86 ? -18.066 -10.299 18.509 1.00 68.00 86 LEU A O 1
ATOM 647 N N . VAL A 1 87 ? -17.758 -12.362 19.388 1.00 62.59 87 VAL A N 1
ATOM 648 C CA . VAL A 1 87 ? -16.541 -12.101 20.184 1.00 62.59 87 VAL A CA 1
ATOM 649 C C . VAL A 1 87 ? -15.331 -12.758 19.542 1.00 62.59 87 VAL A C 1
ATOM 651 O O . VAL A 1 87 ? -15.463 -13.933 19.123 1.00 62.59 87 VAL A O 1
#

Secondary structure (DSSP, 8-state):
----HHHHHHHHHHTHHHHHHHHHHHHHHHHHHHHHHHHHHHHHHHHHHTT-TT------TT-SSGGG----HHHHHHHHTSTT---

Sequence (87 aa):
MRVPVIYIIRNLFARRLTTALTAGGMALVVYVFATVLMLSAGLKATLVATGQDDNVLVIRRGSQTEVQSGIDRMQAGVVESLPDILV